Protein AF-A0A7K0R5R5-F1 (afdb_monomer_lite)

pLDDT: mean 97.3, std 0.86, range [94.06, 98.31]

Foldseek 3Di:
DEAEWDDDPDPPDPDTPDDPVVVVVCVVVVYHYHD

Structure (mmCIF, N/CA/C/O backbone):
data_AF-A0A7K0R5R5-F1
#
_entry.id   AF-A0A7K0R5R5-F1
#
loop_
_atom_site.group_PDB
_atom_site.id
_atom_site.type_symbol
_atom_site.label_atom_id
_atom_site.label_alt_id
_atom_site.label_comp_id
_atom_site.label_asym_id
_atom_site.label_entity_id
_atom_site.label_seq_id
_atom_site.pdbx_PDB_ins_code
_atom_site.Cartn_x
_atom_site.Cartn_y
_atom_site.Cartn_z
_atom_site.occupancy
_atom_site.B_iso_or_equiv
_atom_site.auth_seq_id
_atom_site.auth_comp_id
_atom_site.auth_asym_id
_atom_site.auth_atom_id
_atom_site.pdbx_PDB_model_num
ATOM 1 N N . MET A 1 1 ? -12.770 5.830 -0.304 1.00 94.81 1 MET A N 1
ATOM 2 C CA . MET A 1 1 ? -12.073 6.160 -1.575 1.00 94.81 1 MET A CA 1
ATOM 3 C C . MET A 1 1 ? -11.164 5.001 -1.943 1.00 94.81 1 MET A C 1
ATOM 5 O O . MET A 1 1 ? -10.747 4.303 -1.027 1.00 94.81 1 MET A O 1
ATOM 9 N N . LYS A 1 2 ? -10.871 4.804 -3.234 1.00 96.94 2 LYS A N 1
ATOM 10 C CA . LYS A 1 2 ? -9.945 3.766 -3.712 1.00 96.94 2 LYS A CA 1
ATOM 11 C C . LYS A 1 2 ? -8.579 4.377 -4.022 1.00 96.94 2 LYS A C 1
ATOM 13 O O . LYS A 1 2 ? -8.526 5.390 -4.714 1.00 96.94 2 LYS A O 1
ATOM 18 N N . VAL A 1 3 ? -7.509 3.769 -3.522 1.00 96.81 3 VAL A N 1
ATOM 19 C CA . VAL A 1 3 ? -6.118 4.208 -3.715 1.00 96.81 3 VAL A CA 1
ATOM 20 C C . VAL A 1 3 ? -5.329 3.067 -4.349 1.00 96.81 3 VAL A C 1
ATOM 22 O O . VAL A 1 3 ? -5.369 1.953 -3.842 1.00 96.81 3 VAL A O 1
ATOM 25 N N . GLY A 1 4 ? -4.634 3.329 -5.458 1.00 97.31 4 GLY A N 1
ATOM 26 C CA . GLY A 1 4 ? -3.801 2.341 -6.151 1.00 97.31 4 GLY A CA 1
ATOM 27 C C . GLY A 1 4 ? -2.311 2.586 -5.920 1.00 97.31 4 GLY A C 1
ATOM 28 O O . GLY A 1 4 ? -1.864 3.730 -5.992 1.00 97.31 4 GLY A O 1
ATOM 29 N N . VAL A 1 5 ? -1.550 1.521 -5.677 1.00 96.94 5 VAL A N 1
ATOM 30 C CA . VAL A 1 5 ? -0.102 1.545 -5.429 1.00 96.94 5 VAL A CA 1
ATOM 31 C C . VAL A 1 5 ? 0.578 0.533 -6.360 1.00 96.94 5 VAL A C 1
ATOM 33 O O . VAL A 1 5 ? 0.962 -0.547 -5.918 1.00 96.94 5 VAL A O 1
ATOM 36 N N . PRO A 1 6 ? 0.728 0.855 -7.657 1.00 97.38 6 PRO A N 1
ATOM 37 C CA . PRO A 1 6 ? 1.355 -0.058 -8.597 1.00 97.38 6 PRO A CA 1
ATOM 38 C C . PRO A 1 6 ? 2.848 -0.222 -8.306 1.00 97.38 6 PRO A C 1
ATOM 40 O O . PRO A 1 6 ? 3.504 0.630 -7.701 1.00 97.38 6 PRO A O 1
ATOM 43 N N . ARG A 1 7 ? 3.412 -1.306 -8.834 1.00 96.94 7 ARG A N 1
ATOM 44 C CA . ARG A 1 7 ? 4.861 -1.486 -8.903 1.00 96.94 7 ARG A CA 1
ATOM 45 C C . ARG A 1 7 ? 5.508 -0.430 -9.808 1.00 96.94 7 ARG A C 1
ATOM 47 O O . ARG A 1 7 ? 5.055 -0.194 -10.927 1.00 96.94 7 ARG A O 1
ATOM 54 N N . GLU A 1 8 ? 6.657 0.081 -9.375 1.00 97.94 8 GLU A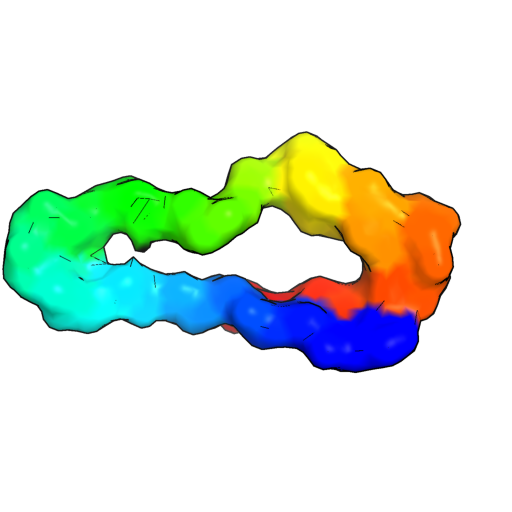 N 1
ATOM 55 C CA . GLU A 1 8 ? 7.549 0.893 -10.203 1.00 97.94 8 GLU A CA 1
ATOM 56 C C . GLU A 1 8 ? 8.124 0.089 -11.384 1.00 97.94 8 GLU A C 1
ATOM 58 O O . GLU A 1 8 ? 8.662 -1.014 -11.228 1.00 97.94 8 GLU A O 1
ATOM 63 N N . THR A 1 9 ? 8.014 0.649 -12.589 1.00 97.56 9 THR A N 1
ATOM 64 C CA . THR A 1 9 ? 8.472 0.017 -13.841 1.00 97.56 9 THR A CA 1
ATOM 65 C C . THR A 1 9 ? 9.822 0.545 -14.326 1.00 97.56 9 THR A C 1
ATOM 67 O O . THR A 1 9 ? 10.408 -0.015 -15.254 1.00 97.56 9 THR A O 1
ATOM 70 N N . LYS A 1 10 ? 10.344 1.611 -13.705 1.00 97.75 10 LYS A N 1
ATOM 71 C CA . LYS A 1 10 ? 11.636 2.202 -14.063 1.00 97.75 10 LYS A CA 1
ATOM 72 C C . LYS A 1 10 ? 12.784 1.248 -13.713 1.00 97.75 10 LYS A C 1
ATOM 74 O O . LYS A 1 10 ? 12.806 0.627 -12.655 1.00 97.75 10 LYS A O 1
ATOM 79 N N . SER A 1 11 ? 13.767 1.147 -14.609 1.00 97.69 11 SER A N 1
ATOM 80 C CA . SER A 1 11 ? 14.960 0.327 -14.374 1.00 97.69 11 SER A CA 1
ATOM 81 C C . SER A 1 11 ? 15.709 0.788 -13.122 1.00 97.69 11 SER A C 1
ATOM 83 O O . SER A 1 11 ? 15.888 1.990 -12.919 1.00 97.69 11 SER A O 1
ATOM 85 N N . GLN A 1 12 ? 16.157 -0.182 -12.318 1.00 96.88 12 GLN A N 1
ATOM 86 C CA . GLN A 1 12 ? 16.858 0.031 -11.046 1.00 96.88 12 GLN A CA 1
ATOM 87 C C . GLN A 1 12 ? 16.048 0.830 -10.009 1.00 96.88 12 GLN A C 1
ATOM 89 O O . 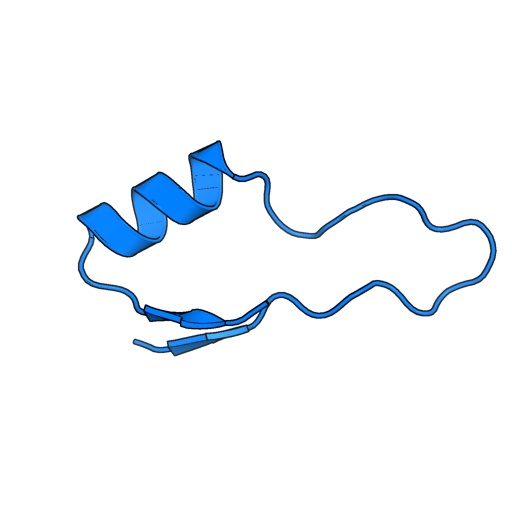GLN A 1 12 ? 16.623 1.436 -9.108 1.00 96.88 12 GLN A O 1
ATOM 94 N N . GLU A 1 13 ? 14.717 0.818 -10.116 1.00 97.44 13 GLU A N 1
ATOM 95 C CA . GLU A 1 13 ? 13.826 1.375 -9.105 1.00 97.44 13 GLU A CA 1
ATOM 96 C C . GLU A 1 13 ? 13.269 0.263 -8.212 1.00 97.44 13 GLU A C 1
ATOM 98 O O . GLU A 1 13 ? 12.562 -0.632 -8.674 1.00 97.44 13 GLU A O 1
ATOM 103 N N . SER A 1 14 ? 13.602 0.335 -6.924 1.00 96.75 14 SER A N 1
ATOM 104 C CA . SER A 1 14 ? 13.189 -0.643 -5.908 1.00 96.75 14 SER A CA 1
ATOM 105 C C . SER A 1 14 ? 12.319 -0.022 -4.815 1.00 96.75 14 SER A C 1
ATOM 107 O O . SER A 1 14 ? 11.977 -0.698 -3.845 1.00 96.75 14 SER A O 1
ATOM 109 N N . ARG A 1 15 ? 11.992 1.270 -4.922 1.00 97.62 15 ARG A N 1
ATOM 110 C CA . ARG A 1 15 ? 11.078 1.937 -3.993 1.00 97.62 15 ARG A CA 1
ATOM 111 C C . ARG A 1 15 ? 9.631 1.531 -4.282 1.00 97.62 15 ARG A C 1
ATOM 113 O O . ARG A 1 15 ? 9.302 0.964 -5.318 1.00 97.62 15 ARG A O 1
ATOM 120 N N . VAL A 1 16 ? 8.765 1.855 -3.332 1.00 96.12 16 VAL A N 1
ATOM 121 C CA . VAL A 1 16 ? 7.308 1.747 -3.428 1.00 96.12 16 VAL A CA 1
ATOM 122 C C . VAL A 1 16 ? 6.713 3.044 -2.887 1.00 96.12 16 VAL A C 1
ATOM 124 O O . VAL A 1 16 ? 7.290 3.650 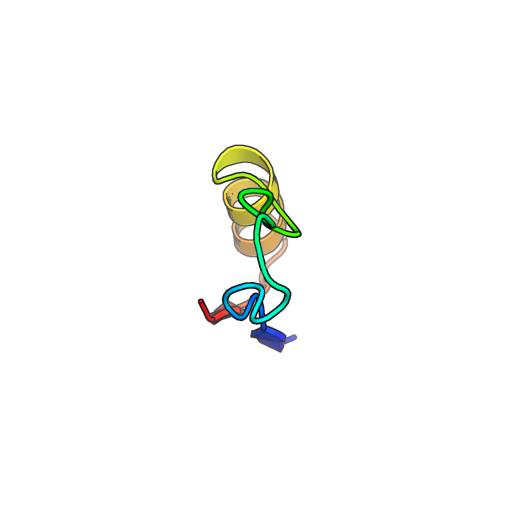-1.981 1.00 96.12 16 VAL A O 1
ATOM 127 N N . ALA A 1 17 ? 5.586 3.492 -3.443 1.00 97.25 17 ALA A N 1
ATOM 128 C CA . ALA A 1 17 ? 4.999 4.787 -3.094 1.00 97.25 17 ALA A CA 1
ATOM 129 C C . ALA A 1 17 ? 4.536 4.882 -1.627 1.00 97.25 17 ALA A C 1
ATOM 131 O O . ALA A 1 17 ? 4.493 5.975 -1.067 1.00 97.25 17 ALA A O 1
ATOM 132 N N . ILE A 1 18 ? 4.206 3.753 -0.991 1.00 97.00 18 ILE A N 1
ATOM 133 C CA . ILE A 1 18 ? 3.771 3.703 0.406 1.00 97.00 18 ILE A CA 1
ATOM 134 C C . ILE A 1 18 ? 4.239 2.413 1.085 1.00 97.00 18 ILE A C 1
ATOM 136 O O . ILE A 1 18 ? 4.307 1.351 0.470 1.00 97.00 18 ILE A O 1
ATOM 140 N N . THR A 1 19 ? 4.567 2.505 2.372 1.00 97.06 19 THR A N 1
ATOM 141 C CA . THR A 1 19 ? 4.914 1.345 3.200 1.00 97.06 19 THR A CA 1
ATOM 142 C C . THR A 1 19 ? 3.655 0.659 3.741 1.00 97.06 19 THR A C 1
ATOM 144 O O . THR A 1 19 ? 2.601 1.293 3.830 1.00 97.06 19 THR A O 1
ATOM 147 N N . PRO A 1 20 ? 3.740 -0.601 4.204 1.00 97.12 20 PRO A N 1
ATOM 148 C CA . PRO A 1 20 ? 2.606 -1.272 4.845 1.00 97.12 20 PRO A CA 1
ATOM 149 C C . PRO A 1 20 ? 2.008 -0.494 6.029 1.00 97.12 20 PRO A C 1
ATOM 151 O O . PRO A 1 20 ? 0.795 -0.505 6.217 1.00 97.12 20 PRO A O 1
ATOM 154 N N . ALA A 1 21 ? 2.836 0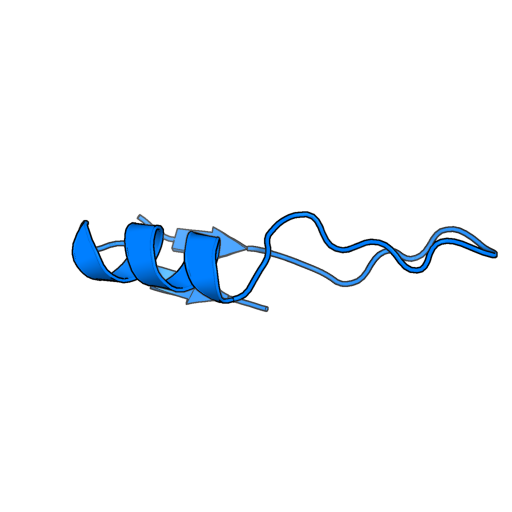.229 6.793 1.00 98.12 21 ALA A N 1
ATOM 155 C CA . ALA A 1 21 ? 2.361 1.086 7.881 1.00 98.12 21 ALA A CA 1
ATOM 156 C C . ALA A 1 21 ? 1.480 2.236 7.364 1.00 98.12 21 ALA A C 1
ATOM 158 O O . ALA A 1 21 ? 0.412 2.485 7.913 1.00 98.12 21 ALA A O 1
ATOM 159 N N . GLY A 1 22 ? 1.873 2.885 6.264 1.00 97.44 22 GLY A N 1
ATOM 160 C CA . GLY A 1 22 ? 1.038 3.904 5.629 1.00 97.44 22 GLY A CA 1
ATOM 161 C C . GLY A 1 22 ? -0.261 3.326 5.059 1.00 97.44 22 GLY A C 1
ATOM 162 O O . GLY A 1 22 ? -1.313 3.942 5.195 1.00 97.44 22 GLY A O 1
ATOM 163 N N . VAL A 1 23 ? -0.222 2.123 4.472 1.00 97.81 23 VAL A N 1
ATOM 164 C CA . VAL A 1 23 ? -1.434 1.422 4.000 1.00 97.81 23 VAL A CA 1
ATOM 165 C C . VAL A 1 23 ? -2.406 1.173 5.153 1.00 97.81 23 VAL A C 1
ATOM 167 O O . VAL A 1 23 ? -3.611 1.356 4.986 1.00 97.81 23 VAL A O 1
ATOM 170 N N . HIS A 1 24 ? -1.892 0.798 6.327 1.00 98.06 24 HIS A N 1
ATOM 171 C CA . HIS A 1 24 ? -2.716 0.582 7.512 1.00 98.06 24 HIS A CA 1
ATOM 172 C C . HIS A 1 24 ? -3.482 1.848 7.916 1.00 98.0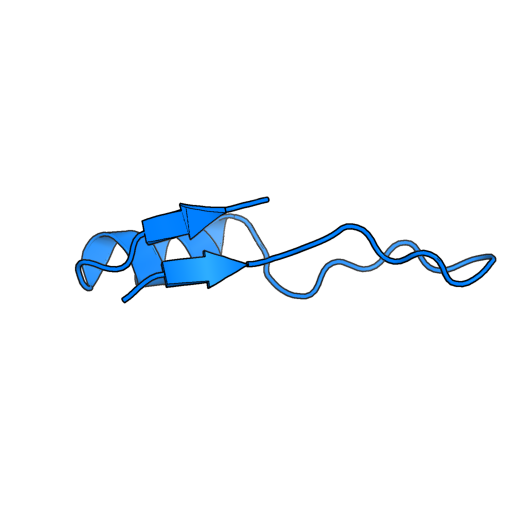6 24 HIS A C 1
ATOM 174 O O . HIS A 1 24 ? -4.687 1.770 8.141 1.00 98.06 24 HIS A O 1
ATOM 180 N N . GLU A 1 25 ? -2.826 3.010 7.910 1.00 98.00 25 GLU A N 1
ATOM 181 C CA . GLU A 1 25 ? -3.481 4.298 8.174 1.00 98.00 25 GLU A CA 1
ATOM 182 C C . GLU A 1 25 ? -4.600 4.586 7.166 1.00 98.00 25 GLU A C 1
ATOM 184 O O . GLU A 1 25 ? -5.707 4.949 7.563 1.00 98.00 25 GLU A O 1
ATOM 189 N N . PHE A 1 26 ? -4.372 4.361 5.867 1.00 97.56 26 PHE A N 1
ATOM 190 C CA . PHE A 1 26 ? -5.422 4.537 4.856 1.00 97.56 26 PHE A CA 1
ATOM 191 C C . PHE A 1 26 ? -6.645 3.652 5.139 1.00 97.56 26 PHE A C 1
ATOM 193 O O . PHE A 1 26 ? -7.780 4.127 5.069 1.00 97.56 26 PHE A O 1
ATOM 200 N N . ILE A 1 27 ? -6.425 2.386 5.498 1.00 97.69 27 ILE A N 1
ATOM 201 C CA . ILE A 1 27 ? -7.506 1.448 5.822 1.00 97.69 27 ILE A CA 1
ATOM 202 C C . ILE A 1 27 ? -8.252 1.884 7.089 1.00 97.69 27 ILE A C 1
ATOM 204 O O . ILE A 1 27 ? -9.484 1.870 7.094 1.00 97.69 27 ILE A O 1
ATOM 208 N N . GLN A 1 28 ? -7.542 2.320 8.136 1.00 98.31 28 GLN A N 1
ATOM 209 C CA . GLN A 1 28 ? -8.163 2.817 9.371 1.00 98.31 28 GLN A CA 1
ATOM 210 C C . GLN A 1 28 ? -9.089 4.016 9.122 1.00 98.31 28 GLN A C 1
ATOM 212 O O . GLN A 1 28 ? -10.140 4.126 9.750 1.00 98.31 28 GLN A O 1
ATOM 217 N N . HIS A 1 29 ? -8.749 4.871 8.156 1.00 98.00 29 HIS A N 1
ATOM 218 C CA . HIS A 1 29 ? -9.571 6.012 7.746 1.00 98.00 29 HIS A CA 1
ATOM 219 C C . HIS A 1 29 ? -10.679 5.642 6.734 1.00 98.00 29 HIS A C 1
ATOM 221 O O . HIS A 1 29 ? -11.332 6.519 6.164 1.00 98.00 29 HIS A O 1
ATOM 227 N N . GLY A 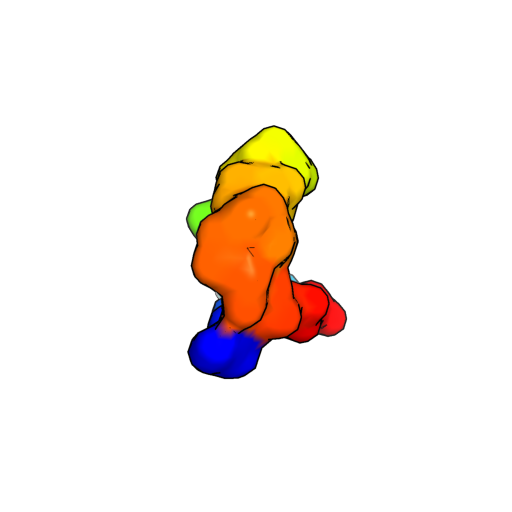1 30 ? -10.929 4.347 6.502 1.00 98.06 30 GLY A N 1
ATOM 228 C CA . GLY A 1 30 ? -12.013 3.858 5.645 1.00 98.06 30 GLY A CA 1
ATOM 229 C C . GLY A 1 30 ? -11.701 3.914 4.147 1.00 98.06 30 GLY A C 1
ATOM 230 O O . GLY A 1 30 ? -12.611 4.007 3.314 1.00 98.06 30 GLY A O 1
ATOM 231 N N . HIS A 1 31 ? -10.422 3.905 3.772 1.00 98.19 31 HIS A N 1
ATOM 232 C CA . HIS A 1 31 ? -9.998 3.822 2.378 1.00 98.19 31 HIS A CA 1
ATOM 233 C C . HIS A 1 31 ? -9.703 2.374 1.963 1.00 98.19 31 HIS A C 1
ATOM 235 O O . HIS A 1 31 ? -9.243 1.556 2.752 1.00 98.19 31 HIS A O 1
ATOM 241 N N . GLU A 1 32 ? -9.964 2.065 0.696 1.00 97.88 32 GLU A N 1
ATOM 242 C CA . GLU A 1 32 ? -9.638 0.777 0.084 1.00 97.88 32 GLU A CA 1
ATOM 243 C C . GLU A 1 32 ? -8.337 0.943 -0.706 1.00 97.88 32 GLU A C 1
ATOM 245 O O . GLU A 1 32 ? -8.247 1.827 -1.564 1.00 97.88 32 GLU A O 1
ATOM 250 N N . VAL A 1 33 ? -7.328 0.125 -0.404 1.00 97.56 33 VAL A N 1
ATOM 251 C CA . VAL A 1 33 ? -6.005 0.196 -1.040 1.00 97.56 33 VAL A CA 1
ATOM 252 C C . VAL A 1 33 ? -5.792 -1.023 -1.934 1.00 97.56 33 VAL A C 1
ATOM 254 O O . VAL A 1 33 ? -5.953 -2.158 -1.492 1.00 97.56 33 VAL A O 1
ATOM 257 N N . LEU A 1 34 ? -5.421 -0.770 -3.186 1.00 97.62 34 LEU A N 1
ATOM 258 C CA . LEU A 1 34 ? -5.097 -1.754 -4.215 1.00 97.62 34 LEU A CA 1
ATOM 259 C C . LEU A 1 34 ? -3.591 -1.683 -4.496 1.00 97.62 34 LEU A C 1
ATOM 261 O O . LEU A 1 34 ? -3.059 -0.583 -4.649 1.00 97.62 34 LEU A O 1
ATOM 265 N N . ILE A 1 35 ? -2.923 -2.833 -4.568 1.00 94.06 35 ILE A N 1
ATOM 266 C CA . ILE A 1 35 ? -1.477 -2.962 -4.822 1.00 94.06 35 ILE A CA 1
ATOM 267 C C . ILE A 1 35 ? -1.264 -3.595 -6.196 1.00 94.06 35 ILE A C 1
ATOM 269 O O . ILE A 1 35 ? -1.861 -4.673 -6.417 1.00 94.06 35 ILE A O 1
#

Radius of gyration: 10.98 Å; chains: 1; bounding box: 29×9×24 Å

Sequence (35 aa):
MKVGVPRETKSQESRVAITPAGVHEFIQHGHEVLI

Secondary structure (DSSP, 8-state):
-EEE-PPP-STT----SS-HHHHHHHHHTT-EEE-